Protein AF-A0A7H4PJ64-F1 (afdb_monomer)

Sequence (139 aa):
MEWRGLADGATDYLDRLEVRERERLGLDTLKVGYNAVHGYYIQISRGQSQHAPIHYVRRQTLKNAERYIIPELKEYEDKVLTSKGKALALEKQLYDELFDMLLPHLGDLQQSASALAELDVLVNLAERAETLKLLLPDF

Structure (mmCIF, N/CA/C/O backbone):
data_AF-A0A7H4PJ64-F1
#
_entry.id   AF-A0A7H4PJ64-F1
#
loop_
_atom_site.group_PDB
_atom_site.id
_atom_site.type_symbol
_atom_site.label_atom_id
_atom_site.label_alt_id
_atom_site.label_comp_id
_atom_site.label_asym_id
_atom_si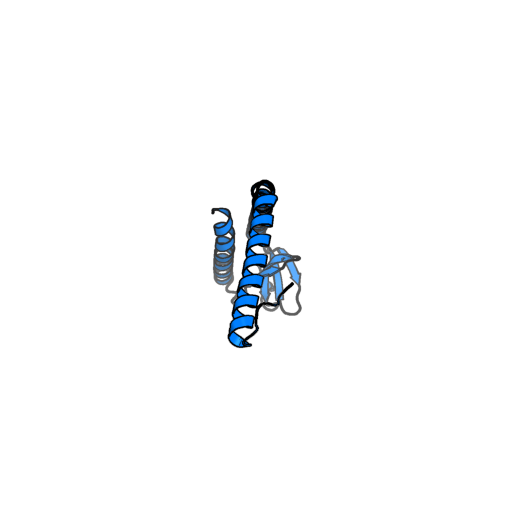te.label_entity_id
_atom_site.label_seq_id
_atom_site.pdbx_PDB_ins_code
_atom_site.Cartn_x
_atom_site.Cartn_y
_atom_site.Cartn_z
_atom_site.occupancy
_atom_site.B_iso_or_equiv
_atom_site.auth_seq_id
_atom_site.auth_comp_id
_atom_site.auth_asym_id
_atom_site.auth_atom_id
_atom_site.pdbx_PDB_model_num
ATOM 1 N N . MET A 1 1 ? -8.635 9.787 -12.127 1.00 47.81 1 MET A N 1
ATOM 2 C CA . MET A 1 1 ? -8.745 8.538 -12.919 1.00 47.81 1 MET A CA 1
ATOM 3 C C . MET A 1 1 ? -7.699 8.432 -14.040 1.00 47.81 1 MET A C 1
ATOM 5 O O . MET A 1 1 ? -7.327 7.314 -14.360 1.00 47.81 1 MET A O 1
ATOM 9 N N . GLU A 1 2 ? -7.159 9.529 -14.592 1.00 53.88 2 GLU A N 1
ATOM 10 C CA . GLU A 1 2 ? -6.191 9.483 -15.716 1.00 53.88 2 GLU A CA 1
ATOM 11 C C . GLU A 1 2 ? -4.835 8.817 -15.402 1.00 53.88 2 GLU A C 1
ATOM 13 O O . GLU A 1 2 ? -4.259 8.151 -16.257 1.00 53.88 2 GLU A O 1
ATOM 18 N N . TRP A 1 3 ? -4.333 8.923 -14.169 1.00 48.47 3 TRP A N 1
ATOM 19 C CA . TRP A 1 3 ? -2.999 8.415 -13.813 1.00 48.47 3 TRP A CA 1
ATOM 20 C C . TRP A 1 3 ? -2.903 6.888 -13.685 1.00 48.47 3 TRP A C 1
ATOM 22 O O . TRP A 1 3 ? -1.815 6.335 -13.830 1.00 48.47 3 TRP A O 1
ATOM 32 N N . ARG A 1 4 ? -4.029 6.194 -13.451 1.00 52.44 4 ARG A N 1
ATOM 33 C CA . ARG A 1 4 ? -4.058 4.720 -13.380 1.00 52.44 4 ARG A CA 1
ATOM 34 C C . ARG A 1 4 ? -3.970 4.084 -14.771 1.00 52.44 4 ARG A C 1
ATOM 36 O O . ARG A 1 4 ? -3.218 3.135 -14.944 1.00 52.44 4 ARG A O 1
ATOM 43 N N . GLY A 1 5 ? -4.605 4.682 -15.783 1.00 54.12 5 GLY A N 1
ATOM 44 C CA . GLY A 1 5 ? -4.530 4.196 -17.169 1.00 54.12 5 GLY A CA 1
ATOM 45 C C . GLY A 1 5 ? -3.127 4.272 -17.786 1.00 54.12 5 GLY A C 1
ATOM 46 O O . GLY A 1 5 ? -2.795 3.483 -18.663 1.00 54.12 5 GLY A O 1
ATOM 47 N N . LEU A 1 6 ? -2.265 5.169 -17.294 1.00 54.50 6 LEU A N 1
ATOM 48 C CA . LEU A 1 6 ? -0.856 5.244 -17.703 1.00 54.50 6 LEU A CA 1
ATOM 49 C C . LEU A 1 6 ? -0.020 4.064 -17.186 1.00 54.50 6 LEU A C 1
ATOM 51 O O . LEU A 1 6 ? 0.977 3.715 -17.814 1.00 54.50 6 LEU A O 1
ATOM 55 N N . ALA A 1 7 ? -0.408 3.451 -16.063 1.00 56.03 7 ALA A N 1
ATOM 56 C CA . ALA A 1 7 ? 0.250 2.250 -15.558 1.00 56.03 7 ALA A CA 1
ATOM 57 C C . ALA A 1 7 ? -0.145 1.012 -16.377 1.00 56.03 7 ALA A C 1
ATOM 59 O O . ALA A 1 7 ? 0.734 0.234 -16.737 1.00 56.03 7 ALA A O 1
ATOM 60 N N . ASP A 1 8 ? -1.423 0.881 -16.742 1.00 59.22 8 ASP A N 1
ATOM 61 C CA . ASP A 1 8 ? -1.906 -0.216 -17.596 1.00 59.22 8 ASP A CA 1
ATOM 62 C C . ASP A 1 8 ? -1.398 -0.082 -19.041 1.00 59.22 8 ASP A C 1
ATOM 64 O O . ASP A 1 8 ? -0.968 -1.058 -19.655 1.00 59.22 8 ASP A O 1
ATOM 68 N N . GLY A 1 9 ? -1.341 1.148 -19.564 1.00 62.19 9 GLY A N 1
ATOM 69 C CA . GLY A 1 9 ? -0.749 1.439 -20.870 1.00 62.19 9 GLY A CA 1
ATOM 70 C C . GLY A 1 9 ? 0.760 1.179 -20.939 1.00 62.19 9 GLY A C 1
ATOM 71 O O . GLY A 1 9 ? 1.298 1.043 -22.037 1.00 62.19 9 GLY A O 1
ATOM 72 N N . ALA A 1 10 ? 1.446 1.084 -19.793 1.00 67.44 10 ALA A N 1
ATOM 73 C CA . ALA A 1 10 ? 2.858 0.721 -19.750 1.00 67.44 10 ALA A CA 1
ATOM 74 C C . ALA A 1 10 ? 3.109 -0.739 -20.054 1.00 67.44 10 ALA A C 1
ATOM 76 O O . ALA A 1 10 ? 4.037 -1.033 -20.800 1.00 67.44 10 ALA A O 1
ATOM 77 N N . THR A 1 11 ? 2.264 -1.635 -19.567 1.00 71.38 11 THR A N 1
ATOM 78 C CA . THR A 1 11 ? 2.382 -3.051 -19.908 1.00 71.38 11 THR A CA 1
ATOM 79 C C . THR A 1 11 ? 2.076 -3.272 -21.394 1.00 71.38 11 THR A C 1
ATOM 81 O O . THR A 1 11 ? 2.882 -3.876 -22.090 1.00 71.38 11 THR A O 1
ATOM 84 N N . ASP A 1 12 ? 1.007 -2.662 -21.923 1.00 79.94 12 ASP A N 1
ATOM 85 C CA . ASP A 1 12 ? 0.626 -2.801 -23.343 1.00 79.94 12 ASP A CA 1
ATOM 86 C C . ASP A 1 12 ? 1.679 -2.209 -24.303 1.00 79.94 12 ASP A C 1
ATOM 88 O O . ASP A 1 12 ? 2.004 -2.794 -25.337 1.00 79.94 12 ASP A O 1
ATOM 92 N N . TYR A 1 13 ? 2.282 -1.066 -23.957 1.00 82.50 13 TYR A N 1
ATOM 93 C CA . TYR A 1 13 ? 3.363 -0.497 -24.764 1.00 82.50 13 TYR A CA 1
ATOM 94 C C . TYR A 1 13 ? 4.607 -1.399 -24.793 1.00 82.50 13 TYR A C 1
ATOM 96 O O . TYR A 1 13 ? 5.203 -1.582 -25.857 1.00 82.50 13 TYR A O 1
ATOM 104 N N . LEU A 1 14 ? 4.987 -1.984 -23.652 1.00 83.75 14 LEU A N 1
ATOM 105 C CA . LEU A 1 14 ? 6.142 -2.882 -23.561 1.00 83.75 14 LEU A CA 1
ATOM 106 C C . LEU A 1 14 ? 5.903 -4.191 -24.320 1.00 83.75 14 LEU A C 1
ATOM 108 O O . LEU A 1 14 ? 6.804 -4.639 -25.027 1.00 83.75 14 LEU A O 1
ATOM 112 N N . ASP A 1 15 ? 4.695 -4.751 -24.247 1.00 84.62 15 ASP A N 1
ATOM 113 C CA . ASP A 1 15 ? 4.323 -5.968 -24.975 1.00 84.62 15 ASP A CA 1
ATOM 114 C C . ASP A 1 15 ? 4.366 -5.741 -26.494 1.00 84.62 15 ASP A C 1
ATOM 116 O O . ASP A 1 15 ? 4.936 -6.537 -27.247 1.00 84.62 15 ASP A O 1
ATOM 120 N N . ARG A 1 16 ? 3.837 -4.605 -26.967 1.00 86.94 16 ARG A N 1
ATOM 121 C CA . ARG A 1 16 ? 3.913 -4.222 -28.388 1.00 86.94 16 ARG A CA 1
ATOM 122 C C . ARG A 1 16 ? 5.349 -3.984 -28.840 1.00 86.94 16 ARG A C 1
ATOM 124 O O . ARG A 1 16 ? 5.701 -4.363 -29.957 1.00 86.94 16 ARG A O 1
ATOM 131 N N . LEU A 1 17 ? 6.171 -3.361 -27.994 1.00 87.00 17 LEU A N 1
ATOM 132 C CA . LEU A 1 17 ? 7.588 -3.141 -28.271 1.00 87.00 17 LEU A CA 1
ATOM 133 C C . LEU A 1 17 ? 8.342 -4.474 -28.379 1.00 87.00 17 LEU A C 1
ATOM 135 O O . LEU A 1 17 ? 9.130 -4.648 -29.306 1.00 87.00 17 LEU A O 1
ATOM 139 N N . GLU A 1 18 ? 8.067 -5.425 -27.483 1.00 88.12 18 GLU A N 1
ATOM 140 C CA . GLU A 1 18 ? 8.653 -6.767 -27.523 1.00 88.12 18 GLU A CA 1
ATOM 141 C C . GLU A 1 18 ? 8.316 -7.483 -28.834 1.00 88.12 18 GLU A C 1
ATOM 143 O O . GLU A 1 18 ? 9.221 -7.951 -29.527 1.00 88.12 18 GLU A O 1
ATOM 148 N N . VAL A 1 19 ? 7.035 -7.518 -29.216 1.00 88.56 19 VAL A N 1
ATOM 149 C CA . VAL A 1 19 ? 6.591 -8.165 -30.460 1.00 88.56 19 VAL A CA 1
ATOM 150 C C . VAL A 1 19 ? 7.232 -7.505 -31.681 1.00 88.56 19 VAL A C 1
ATOM 152 O O . VAL A 1 19 ? 7.793 -8.203 -32.526 1.00 88.56 19 VAL A O 1
ATOM 155 N N . ARG A 1 20 ? 7.222 -6.168 -31.743 1.00 89.25 20 ARG A N 1
ATOM 156 C CA . ARG A 1 20 ? 7.776 -5.393 -32.861 1.00 89.25 20 ARG A CA 1
ATOM 157 C C . ARG A 1 20 ? 9.268 -5.649 -33.054 1.00 89.25 20 ARG A C 1
ATOM 159 O O . ARG A 1 20 ? 9.709 -5.883 -34.177 1.00 89.25 20 ARG A O 1
ATOM 166 N N . GLU A 1 21 ? 10.056 -5.606 -31.980 1.00 87.06 21 GLU A N 1
ATOM 167 C CA . GLU A 1 21 ? 11.502 -5.832 -32.076 1.00 87.06 21 GLU A CA 1
ATOM 168 C C . GLU A 1 21 ? 11.837 -7.311 -32.321 1.00 87.06 21 GLU A C 1
ATOM 170 O O . GLU A 1 21 ? 12.782 -7.608 -33.056 1.00 87.06 21 GLU A O 1
ATOM 175 N N . ARG A 1 22 ? 11.040 -8.247 -31.786 1.00 87.38 22 ARG A N 1
ATOM 176 C CA . ARG A 1 22 ? 11.179 -9.682 -32.071 1.00 87.38 22 ARG A CA 1
ATOM 177 C C . ARG A 1 22 ? 10.958 -9.988 -33.551 1.00 87.38 22 ARG A C 1
ATOM 179 O O . ARG A 1 22 ? 11.780 -10.680 -34.145 1.00 87.38 22 ARG A O 1
ATOM 186 N N . GLU A 1 23 ? 9.897 -9.449 -34.151 1.00 87.38 23 GLU A N 1
ATOM 187 C CA . GLU A 1 23 ? 9.591 -9.621 -35.579 1.00 87.38 23 GLU A CA 1
ATOM 188 C C . GLU A 1 23 ? 10.630 -8.940 -36.474 1.00 87.38 23 GLU A C 1
ATOM 190 O O . GLU A 1 23 ? 11.076 -9.518 -37.463 1.00 87.38 23 GLU A O 1
ATOM 195 N N . ARG A 1 24 ? 11.067 -7.731 -36.104 1.00 86.25 24 ARG A N 1
ATOM 196 C CA . ARG A 1 24 ? 12.048 -6.955 -36.873 1.00 86.25 24 ARG A CA 1
ATOM 197 C C . ARG A 1 24 ? 13.428 -7.608 -36.915 1.00 86.25 24 ARG A C 1
ATOM 199 O O . ARG A 1 24 ? 14.101 -7.529 -37.941 1.00 86.25 24 ARG A O 1
ATOM 206 N N . LEU A 1 25 ? 13.874 -8.189 -35.801 1.00 83.25 25 LEU A N 1
ATOM 207 C CA . LEU A 1 25 ? 15.210 -8.780 -35.676 1.00 83.25 25 LEU A CA 1
ATOM 208 C C . LEU A 1 25 ? 15.218 -10.298 -35.900 1.00 83.25 25 LEU A C 1
ATOM 210 O O . LEU A 1 25 ? 16.294 -10.877 -36.038 1.00 83.25 25 LEU A O 1
ATOM 214 N N . GLY A 1 26 ? 14.049 -10.947 -35.929 1.00 82.69 26 GLY A N 1
ATOM 215 C CA . GLY A 1 26 ? 13.934 -12.406 -36.006 1.00 82.69 26 GLY A CA 1
ATOM 216 C C . GLY A 1 26 ? 14.522 -13.118 -34.781 1.00 82.69 26 GLY A C 1
ATOM 217 O O . GLY A 1 26 ? 15.048 -14.223 -34.897 1.00 82.69 26 GLY A O 1
ATOM 218 N N . LEU A 1 27 ? 14.506 -12.462 -33.614 1.00 82.25 27 LEU A N 1
ATOM 219 C CA . LEU A 1 27 ? 15.142 -12.950 -32.387 1.00 82.25 27 LEU A CA 1
ATOM 220 C C . LEU A 1 27 ? 14.098 -13.443 -31.385 1.00 82.25 27 LEU A C 1
ATOM 222 O O . LEU A 1 27 ? 13.668 -12.693 -30.513 1.00 82.25 27 LEU A O 1
ATOM 226 N N . ASP A 1 28 ? 13.757 -14.730 -31.438 1.00 77.81 28 ASP A N 1
ATOM 227 C CA . ASP A 1 28 ? 12.743 -15.340 -30.559 1.00 77.81 28 ASP A CA 1
ATOM 228 C C . ASP A 1 28 ? 13.061 -15.259 -29.055 1.00 77.81 28 ASP A C 1
ATOM 230 O O . ASP A 1 28 ? 12.173 -15.426 -28.219 1.00 7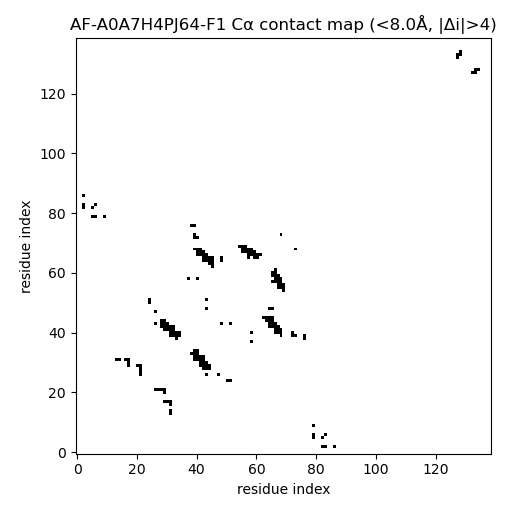7.81 28 ASP A O 1
ATOM 234 N N . THR A 1 29 ? 14.324 -15.010 -28.687 1.00 80.44 29 THR A N 1
ATOM 235 C CA . THR A 1 29 ? 14.746 -14.891 -27.280 1.00 80.44 29 THR A CA 1
ATOM 236 C C . THR A 1 29 ? 14.687 -13.467 -26.728 1.00 80.44 29 THR A C 1
ATOM 238 O O . THR A 1 29 ? 15.004 -13.269 -25.551 1.00 80.44 29 THR A O 1
ATOM 241 N N . LEU A 1 30 ? 14.302 -12.488 -27.556 1.00 88.06 30 LEU A N 1
ATOM 242 C CA . LEU A 1 30 ? 14.179 -11.092 -27.154 1.00 88.06 30 LEU A CA 1
ATOM 243 C C . LEU A 1 30 ? 13.042 -10.939 -26.144 1.00 88.06 30 LEU A C 1
ATOM 245 O O . LEU A 1 30 ? 11.913 -11.333 -26.419 1.00 88.06 30 LEU A O 1
ATOM 249 N N . LYS A 1 31 ? 13.353 -10.358 -24.983 1.00 87.62 31 LYS A N 1
ATOM 250 C CA . LYS A 1 31 ? 12.363 -10.035 -23.947 1.00 87.62 31 LYS A CA 1
ATOM 251 C C . LYS A 1 31 ? 12.556 -8.631 -23.416 1.00 87.62 31 LYS A C 1
ATOM 253 O O . LYS A 1 31 ? 13.691 -8.239 -23.136 1.00 87.62 31 LYS A O 1
ATOM 258 N N . VAL A 1 32 ? 11.468 -7.901 -23.218 1.00 89.38 32 VAL A N 1
ATOM 259 C CA . VAL A 1 32 ? 11.489 -6.609 -22.532 1.00 89.38 32 VAL A CA 1
ATOM 260 C C . VAL A 1 32 ? 11.228 -6.847 -21.047 1.00 89.38 32 VAL A C 1
ATOM 262 O O . VAL A 1 32 ? 10.336 -7.591 -20.655 1.00 89.38 32 VAL A O 1
ATOM 265 N N . GLY A 1 33 ? 12.053 -6.258 -20.190 1.00 87.00 33 GLY A N 1
ATOM 266 C CA . GLY A 1 33 ? 11.950 -6.427 -18.746 1.00 87.00 33 GLY A CA 1
ATOM 267 C C . GLY A 1 33 ? 12.236 -5.139 -17.995 1.00 87.00 33 GLY A C 1
ATOM 268 O O . GLY A 1 33 ? 12.762 -4.177 -18.548 1.00 87.00 33 GLY A O 1
ATOM 269 N N . TYR A 1 34 ? 11.909 -5.138 -16.706 1.00 85.62 34 TYR A N 1
ATOM 270 C CA . TYR A 1 34 ? 12.201 -4.044 -15.785 1.00 85.62 34 TYR A CA 1
ATOM 271 C C . TYR A 1 34 ? 13.078 -4.535 -14.630 1.00 85.62 34 TYR A C 1
ATOM 273 O O . TYR A 1 34 ? 12.917 -5.652 -14.134 1.00 85.62 34 TYR A O 1
ATOM 281 N N . ASN A 1 35 ? 14.042 -3.717 -14.211 1.00 85.38 35 ASN A N 1
ATOM 282 C CA . ASN A 1 35 ? 14.836 -3.925 -13.005 1.00 85.38 35 ASN A CA 1
ATOM 283 C C . ASN A 1 35 ? 14.864 -2.622 -12.200 1.00 85.38 35 ASN A C 1
ATOM 285 O O . ASN A 1 35 ? 15.138 -1.563 -12.753 1.00 85.38 35 ASN A O 1
ATOM 289 N N . ALA A 1 36 ? 14.654 -2.705 -10.886 1.00 77.12 36 ALA A N 1
ATOM 290 C CA . ALA A 1 36 ? 14.623 -1.534 -10.010 1.00 77.12 36 ALA A CA 1
ATOM 291 C C . ALA A 1 36 ? 15.923 -0.698 -10.022 1.00 77.12 36 ALA A C 1
ATOM 293 O O . ALA A 1 36 ? 15.872 0.504 -9.795 1.00 77.12 36 ALA A O 1
ATOM 294 N N . VAL A 1 37 ? 17.079 -1.312 -10.303 1.00 78.88 37 VAL A N 1
ATOM 295 C CA . VAL A 1 37 ? 18.394 -0.642 -10.329 1.00 78.88 37 VAL A CA 1
ATOM 296 C C . VAL A 1 37 ? 18.733 -0.090 -11.714 1.00 78.88 37 VAL A C 1
ATOM 298 O O . VAL A 1 37 ? 19.327 0.977 -11.834 1.00 78.88 37 VAL A O 1
ATOM 301 N N . HIS A 1 38 ? 18.392 -0.829 -12.773 1.00 77.81 38 HIS A N 1
ATOM 302 C CA . HIS A 1 38 ? 18.824 -0.525 -14.142 1.00 77.81 38 HIS A CA 1
ATOM 303 C C . HIS A 1 38 ? 17.697 -0.076 -15.074 1.00 77.81 38 HIS A C 1
ATOM 305 O O . HIS A 1 38 ? 17.968 0.118 -16.258 1.00 77.81 38 HIS A O 1
ATOM 311 N N . GLY A 1 39 ? 16.480 0.108 -14.568 1.00 84.88 39 GLY A N 1
ATOM 312 C CA . GLY A 1 39 ? 15.339 0.551 -15.361 1.00 84.88 39 GLY A CA 1
ATOM 313 C C . GLY A 1 39 ? 14.810 -0.528 -16.301 1.00 84.88 39 GLY A C 1
ATOM 314 O O . GLY A 1 39 ? 14.987 -1.731 -16.064 1.00 84.88 39 GLY A O 1
ATOM 315 N N . TYR A 1 40 ? 14.145 -0.097 -17.369 1.00 88.50 40 TYR A N 1
ATOM 316 C CA . TYR A 1 40 ? 13.699 -0.993 -18.428 1.00 88.50 40 TYR A CA 1
ATOM 317 C C . TYR A 1 40 ? 14.880 -1.445 -19.291 1.00 88.50 40 TYR A C 1
ATOM 319 O O . TYR A 1 40 ? 15.868 -0.735 -19.477 1.00 88.50 40 TYR A O 1
ATOM 327 N N . TYR A 1 41 ? 14.800 -2.661 -19.818 1.00 90.50 41 TYR A N 1
ATOM 328 C CA . TYR A 1 41 ? 15.834 -3.227 -20.672 1.00 90.50 41 TYR A CA 1
ATOM 329 C C . TYR A 1 41 ? 15.255 -4.221 -21.670 1.00 90.50 41 TYR A C 1
ATOM 331 O O . TYR A 1 41 ? 14.241 -4.869 -21.421 1.00 90.50 41 TYR A O 1
ATOM 339 N N . ILE A 1 42 ? 15.972 -4.390 -22.774 1.00 90.88 42 ILE A N 1
ATOM 340 C CA . ILE A 1 42 ? 15.765 -5.454 -23.748 1.00 90.88 42 ILE A CA 1
ATOM 341 C C . ILE A 1 42 ? 16.829 -6.515 -23.500 1.00 90.88 42 ILE A C 1
ATOM 343 O O . ILE A 1 42 ? 18.026 -6.229 -23.548 1.00 90.88 42 ILE A O 1
ATOM 347 N N . GLN A 1 43 ? 16.405 -7.733 -23.200 1.00 90.56 43 GLN A N 1
ATOM 348 C CA . GLN A 1 43 ? 17.273 -8.874 -22.967 1.00 90.56 43 GLN A CA 1
ATOM 349 C C . GLN A 1 43 ? 17.363 -9.728 -24.227 1.00 90.56 43 GLN A C 1
ATOM 351 O O . GLN A 1 43 ? 16.343 -10.144 -24.764 1.00 90.56 43 GLN A O 1
ATOM 356 N N . ILE A 1 44 ? 18.588 -10.030 -24.653 1.00 90.12 44 ILE A N 1
ATOM 357 C CA . ILE A 1 44 ? 18.882 -10.918 -25.781 1.00 90.12 44 ILE A CA 1
ATOM 358 C C . ILE A 1 44 ? 19.797 -12.039 -25.277 1.00 90.12 44 ILE A C 1
ATOM 360 O O . ILE A 1 44 ? 20.694 -11.800 -24.463 1.00 90.12 44 ILE A O 1
ATOM 364 N N . SER A 1 45 ? 19.580 -13.275 -25.732 1.00 89.38 45 SER A N 1
ATOM 365 C CA . SER A 1 45 ? 20.487 -14.389 -25.427 1.00 89.38 45 SER A CA 1
ATOM 366 C C . SER A 1 45 ? 21.905 -14.098 -25.923 1.00 89.38 45 SER A C 1
ATOM 368 O O . SER A 1 45 ? 22.098 -13.545 -27.003 1.00 89.38 45 SER A O 1
ATOM 370 N N . ARG A 1 46 ? 22.924 -14.524 -25.174 1.00 85.12 46 ARG A N 1
ATOM 371 C CA . ARG A 1 46 ? 24.335 -14.280 -25.524 1.00 85.12 46 ARG A CA 1
ATOM 372 C C . ARG A 1 46 ? 24.744 -14.867 -26.883 1.00 85.12 46 ARG A C 1
ATOM 374 O O . ARG A 1 46 ? 25.644 -14.345 -27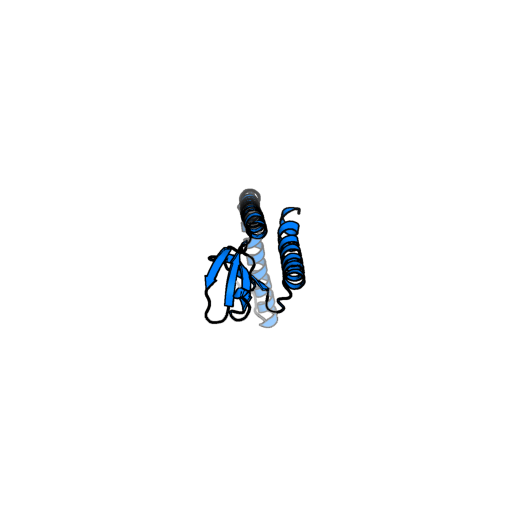.523 1.00 85.12 46 ARG A O 1
ATOM 381 N N . GLY A 1 47 ? 24.088 -15.937 -27.335 1.00 83.31 47 GLY A N 1
ATOM 382 C CA . GLY A 1 47 ? 24.325 -16.495 -28.674 1.00 83.31 47 GLY A CA 1
ATOM 383 C C . GLY A 1 47 ? 23.787 -15.615 -29.808 1.00 83.31 47 GLY A C 1
ATOM 384 O O . GLY A 1 47 ? 24.255 -15.715 -30.933 1.00 83.31 47 GLY A O 1
ATOM 385 N N . GLN A 1 48 ? 22.825 -14.741 -29.506 1.00 82.62 48 GLN A N 1
ATOM 386 C CA . GLN A 1 48 ? 22.146 -13.864 -30.460 1.00 82.62 48 GLN A CA 1
ATOM 387 C C . GLN A 1 48 ? 22.539 -12.387 -30.294 1.00 82.62 48 GLN A C 1
ATOM 389 O O . GLN A 1 48 ? 22.144 -11.556 -31.107 1.00 82.62 48 GLN A O 1
ATOM 394 N N . SER A 1 49 ? 23.343 -12.043 -29.282 1.00 82.25 49 SER A N 1
ATOM 395 C CA . SER A 1 49 ? 23.728 -10.658 -28.986 1.00 82.25 49 SER A CA 1
ATOM 396 C C . SER A 1 49 ? 24.537 -9.993 -30.102 1.00 82.25 49 SER A C 1
ATOM 398 O O . SER A 1 49 ? 24.486 -8.777 -30.257 1.00 82.25 49 SER A O 1
ATOM 400 N N . GLN A 1 50 ? 25.221 -10.777 -30.940 1.00 81.00 50 GLN A N 1
ATOM 401 C CA . GLN A 1 50 ? 25.943 -10.271 -32.115 1.00 81.00 50 GLN A CA 1
ATOM 402 C C . GLN A 1 50 ? 25.016 -9.721 -33.211 1.00 81.00 50 GLN A C 1
ATOM 404 O O . GLN A 1 50 ? 25.459 -8.934 -34.042 1.00 81.00 50 GLN A O 1
ATOM 409 N N . HIS A 1 51 ? 23.737 -10.107 -33.202 1.00 81.31 51 HIS A N 1
ATOM 410 C CA . HIS A 1 51 ? 22.718 -9.595 -34.121 1.00 81.31 51 HIS A CA 1
ATOM 411 C C . HIS A 1 51 ? 22.012 -8.340 -33.584 1.00 81.31 51 HIS A C 1
ATOM 413 O O . HIS A 1 51 ? 21.119 -7.810 -34.246 1.00 81.31 51 HIS A O 1
ATOM 419 N N . ALA A 1 52 ? 22.394 -7.852 -32.398 1.00 82.31 52 ALA A N 1
ATOM 420 C CA . ALA A 1 52 ? 21.834 -6.630 -31.840 1.00 82.31 52 ALA A CA 1
ATOM 421 C C . ALA A 1 52 ? 22.231 -5.407 -32.699 1.00 82.31 52 ALA A C 1
ATOM 423 O O . ALA A 1 52 ? 23.410 -5.240 -33.028 1.00 82.31 52 ALA A O 1
ATOM 424 N N . PRO A 1 53 ? 21.283 -4.523 -33.055 1.00 84.56 53 PRO A N 1
ATOM 425 C CA . PRO A 1 53 ? 21.584 -3.319 -33.824 1.00 84.56 53 PRO A CA 1
ATOM 426 C C . PRO A 1 53 ? 22.516 -2.337 -33.103 1.00 84.56 53 PRO A C 1
ATOM 428 O O . PRO A 1 53 ? 22.522 -2.241 -31.882 1.00 84.56 53 PRO A O 1
ATOM 431 N N . ILE A 1 54 ? 23.209 -1.481 -33.860 1.00 83.25 54 ILE A N 1
ATOM 432 C CA . ILE A 1 54 ? 24.146 -0.475 -33.311 1.00 83.25 54 ILE A CA 1
ATOM 433 C C . ILE A 1 54 ? 23.455 0.547 -32.385 1.00 83.25 54 ILE A C 1
ATOM 435 O O . ILE A 1 54 ? 24.079 1.082 -31.473 1.00 83.25 54 ILE A O 1
ATOM 439 N N . HIS A 1 55 ? 22.161 0.813 -32.588 1.00 84.62 55 HIS A N 1
ATOM 440 C CA . HIS A 1 55 ? 21.393 1.736 -31.743 1.00 84.62 55 HIS A CA 1
ATOM 441 C C . HIS A 1 55 ? 21.000 1.139 -30.378 1.00 84.62 55 HIS A C 1
ATOM 443 O O . HIS A 1 55 ? 20.429 1.846 -29.547 1.00 84.62 55 HIS A O 1
ATOM 449 N N . TYR A 1 56 ? 21.306 -0.139 -30.130 1.00 89.06 56 TYR A N 1
ATOM 450 C CA . TYR A 1 56 ? 21.115 -0.783 -28.836 1.00 89.06 56 TYR A CA 1
ATOM 451 C C . TYR A 1 56 ? 22.319 -0.483 -27.947 1.00 89.06 56 TYR A C 1
ATOM 453 O O . TYR A 1 56 ? 23.418 -1.006 -28.136 1.00 89.06 56 TYR A O 1
ATOM 461 N N . VAL A 1 57 ? 22.111 0.346 -26.929 1.00 88.19 57 VAL A N 1
ATOM 462 C CA . VAL A 1 57 ? 23.168 0.685 -25.976 1.00 88.19 57 VAL A CA 1
ATOM 463 C C . VAL A 1 57 ? 23.202 -0.383 -24.888 1.00 88.19 57 VAL A C 1
ATOM 465 O O . VAL A 1 57 ? 22.241 -0.566 -24.144 1.00 88.19 57 VAL A O 1
ATOM 468 N N . ARG A 1 58 ? 24.310 -1.116 -24.777 1.00 89.69 58 ARG A N 1
ATOM 469 C CA . ARG A 1 58 ? 24.469 -2.175 -23.770 1.00 89.69 58 ARG A CA 1
ATOM 470 C C . ARG A 1 58 ? 24.496 -1.586 -22.354 1.00 89.69 58 ARG A C 1
ATOM 472 O O . ARG A 1 58 ? 25.333 -0.736 -22.063 1.00 89.69 58 ARG A O 1
ATOM 479 N N . ARG A 1 59 ? 23.622 -2.075 -21.465 1.00 86.88 59 ARG A N 1
ATOM 480 C CA . ARG A 1 59 ? 23.541 -1.667 -20.046 1.00 86.88 59 ARG A CA 1
ATOM 481 C C . ARG A 1 59 ? 24.124 -2.684 -19.073 1.00 86.88 59 ARG A C 1
ATOM 483 O O . ARG A 1 59 ? 24.716 -2.285 -18.077 1.00 86.88 59 ARG A O 1
ATOM 490 N N . GLN A 1 60 ? 23.941 -3.980 -19.321 1.00 87.19 60 GLN A N 1
ATOM 491 C CA . GLN A 1 60 ? 24.385 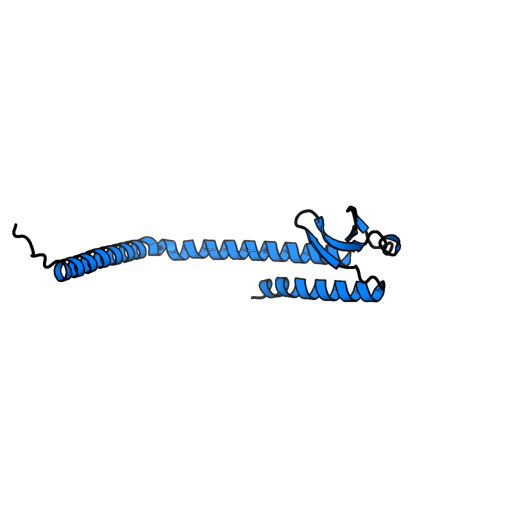-5.017 -18.388 1.00 87.19 60 GLN A CA 1
ATOM 492 C C . GLN A 1 60 ? 24.702 -6.320 -19.123 1.00 87.19 60 GLN A C 1
ATOM 494 O O . GLN A 1 60 ? 23.937 -6.762 -19.978 1.00 87.19 60 GLN A O 1
ATOM 499 N N . THR A 1 61 ? 25.805 -6.962 -18.744 1.00 86.38 61 THR A N 1
ATOM 500 C CA . THR A 1 61 ? 26.199 -8.280 -19.257 1.00 86.38 61 THR A CA 1
ATOM 501 C C . THR A 1 61 ? 25.922 -9.337 -18.192 1.00 86.38 61 THR A C 1
ATOM 503 O O . THR A 1 61 ? 26.396 -9.218 -17.064 1.00 86.38 61 THR A O 1
ATOM 506 N N . LEU A 1 62 ? 25.161 -10.375 -18.539 1.00 86.62 62 LEU A N 1
ATOM 507 C CA . LEU A 1 62 ? 24.887 -11.535 -17.688 1.00 86.62 62 LEU A CA 1
ATOM 508 C C . LEU A 1 62 ? 25.577 -12.784 -18.251 1.00 86.62 62 LEU A C 1
ATOM 510 O O . LEU A 1 62 ? 26.037 -12.808 -19.391 1.00 86.62 62 LEU A O 1
ATOM 514 N N . LYS A 1 63 ? 25.618 -13.864 -17.458 1.00 85.44 63 LYS A N 1
ATOM 515 C CA . LYS A 1 63 ? 26.267 -15.130 -17.848 1.00 85.44 63 LYS A CA 1
ATOM 516 C C . LYS A 1 63 ? 25.731 -15.683 -19.181 1.00 85.44 63 LYS A C 1
ATOM 518 O O . LYS A 1 63 ? 26.525 -16.112 -20.019 1.00 85.44 63 LYS A O 1
ATOM 523 N N . ASN A 1 64 ? 24.409 -15.602 -19.377 1.00 86.69 64 ASN A N 1
ATOM 524 C CA . ASN A 1 64 ? 23.688 -16.200 -20.509 1.00 86.69 64 ASN A CA 1
ATOM 525 C C . ASN A 1 64 ? 22.947 -15.180 -21.398 1.00 86.69 64 ASN A C 1
ATOM 527 O O . ASN A 1 64 ? 22.323 -15.577 -22.379 1.00 86.69 64 ASN A O 1
ATOM 531 N N . ALA A 1 65 ? 22.987 -13.886 -21.071 1.00 88.19 65 ALA A N 1
ATOM 532 C CA . ALA A 1 65 ? 22.225 -12.861 -21.782 1.00 88.19 65 ALA A CA 1
ATOM 533 C C . ALA A 1 65 ? 22.913 -11.493 -21.726 1.00 88.19 65 ALA A C 1
ATOM 535 O O . ALA A 1 65 ? 23.664 -11.201 -20.796 1.00 88.19 65 ALA A O 1
ATOM 536 N N . GLU A 1 66 ? 22.610 -10.639 -22.693 1.00 89.38 66 GLU A N 1
ATOM 537 C CA . GLU A 1 66 ? 23.001 -9.232 -22.704 1.00 89.38 66 GLU A CA 1
ATOM 538 C C . GLU A 1 66 ? 21.749 -8.357 -22.616 1.00 89.38 66 GLU A C 1
ATOM 540 O O . GLU A 1 66 ? 20.713 -8.671 -23.205 1.00 89.38 66 GLU A O 1
ATOM 545 N N . ARG A 1 67 ? 21.832 -7.280 -21.830 1.00 91.50 67 ARG A N 1
ATOM 546 C CA . ARG A 1 67 ? 20.754 -6.306 -21.645 1.00 91.50 67 ARG A CA 1
ATOM 547 C C . ARG A 1 67 ? 21.115 -4.990 -22.316 1.00 91.50 67 ARG A C 1
ATOM 549 O O . ARG A 1 67 ? 22.197 -4.444 -22.074 1.00 91.50 67 ARG A O 1
ATOM 556 N N . TYR A 1 68 ? 20.176 -4.457 -23.082 1.00 90.19 68 TYR A N 1
ATOM 557 C CA . TYR A 1 68 ? 20.314 -3.229 -23.855 1.00 90.19 68 TYR A CA 1
ATOM 558 C C . TYR A 1 68 ? 19.206 -2.235 -23.521 1.00 90.19 68 TYR A C 1
ATOM 560 O O . TYR A 1 68 ? 18.136 -2.616 -23.053 1.00 90.19 68 TYR A O 1
ATOM 568 N N . ILE A 1 69 ? 19.462 -0.961 -23.792 1.00 89.88 69 ILE A N 1
ATOM 569 C CA . ILE A 1 69 ? 18.473 0.113 -23.776 1.00 89.88 69 ILE A CA 1
ATOM 570 C C . ILE A 1 69 ? 18.446 0.774 -25.155 1.00 89.88 69 ILE A C 1
ATOM 572 O O . ILE A 1 69 ? 19.493 0.966 -25.777 1.00 89.88 69 ILE A O 1
ATOM 576 N N . ILE A 1 70 ? 17.251 1.134 -25.616 1.00 90.31 70 ILE A N 1
ATOM 577 C CA . ILE A 1 70 ? 17.049 1.963 -26.808 1.00 90.31 70 ILE A CA 1
ATOM 578 C C . ILE A 1 70 ? 16.535 3.349 -26.389 1.00 90.31 70 ILE A C 1
ATOM 580 O O . ILE A 1 70 ? 15.875 3.450 -25.351 1.00 90.31 70 ILE A O 1
ATOM 584 N N . PRO A 1 71 ? 16.811 4.416 -27.163 1.00 86.88 71 PRO A N 1
ATOM 585 C CA . PRO A 1 71 ? 16.371 5.772 -26.826 1.00 86.88 71 PRO A CA 1
ATOM 586 C C . PRO A 1 71 ? 14.862 5.881 -26.566 1.00 86.88 71 PRO A C 1
ATOM 588 O O . PRO A 1 71 ? 14.464 6.467 -25.566 1.00 86.88 71 PRO A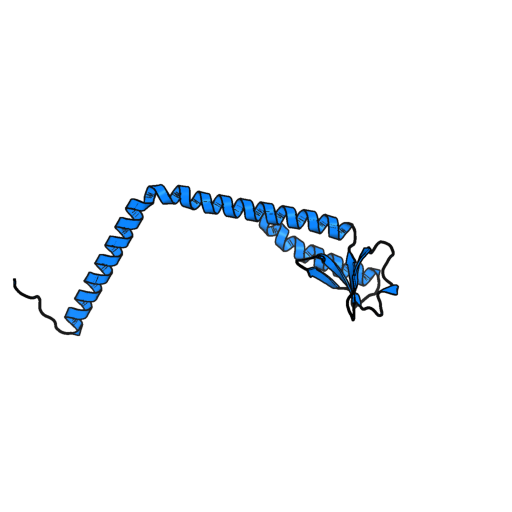 O 1
ATOM 591 N N . GLU A 1 72 ? 14.043 5.226 -27.394 1.00 86.00 72 GLU A N 1
ATOM 592 C CA . GLU A 1 72 ? 12.576 5.199 -27.267 1.00 86.00 72 GLU A CA 1
ATOM 593 C C . GLU A 1 72 ? 12.123 4.645 -25.900 1.00 86.00 72 GLU A C 1
ATOM 595 O O . GLU A 1 72 ? 11.286 5.234 -25.218 1.00 86.00 72 GLU A O 1
ATOM 600 N N . LEU A 1 73 ? 12.744 3.550 -25.447 1.00 86.50 73 LEU A N 1
ATOM 601 C CA . LEU A 1 73 ? 12.439 2.913 -24.163 1.00 86.50 73 LEU A CA 1
ATOM 602 C C . LEU A 1 73 ? 12.897 3.772 -22.975 1.00 86.50 73 LEU A C 1
ATOM 604 O O . LEU A 1 73 ? 12.255 3.762 -21.928 1.00 86.50 73 LEU A O 1
ATOM 608 N N . LYS A 1 74 ? 13.979 4.542 -23.140 1.00 85.00 74 LYS A N 1
ATOM 609 C CA . LYS A 1 74 ? 14.456 5.483 -22.120 1.00 85.00 74 LYS A CA 1
ATOM 610 C C . LYS A 1 74 ? 13.496 6.665 -21.948 1.00 85.00 74 LYS A C 1
ATOM 612 O O . LYS A 1 74 ? 13.159 7.005 -20.821 1.00 85.00 74 LYS A O 1
ATOM 617 N N . GLU A 1 75 ? 13.025 7.262 -23.043 1.00 85.25 75 GLU A N 1
ATOM 618 C CA . GLU A 1 75 ? 12.023 8.339 -22.982 1.00 85.25 75 GLU A CA 1
ATOM 619 C C . GLU A 1 75 ? 10.724 7.857 -22.330 1.00 85.25 75 GLU A C 1
ATOM 621 O O . GLU A 1 75 ? 10.110 8.560 -21.521 1.00 85.25 75 GLU A O 1
ATOM 626 N N . TYR A 1 76 ? 10.327 6.623 -22.650 1.00 83.75 76 TYR A N 1
ATOM 627 C CA . TYR A 1 76 ? 9.182 5.979 -22.031 1.00 83.75 76 TYR A CA 1
ATOM 628 C C . TYR A 1 76 ? 9.376 5.776 -20.520 1.00 83.75 76 TYR A C 1
ATOM 630 O O . TYR A 1 76 ? 8.486 6.107 -19.733 1.00 83.75 76 TYR A O 1
ATOM 638 N N . GLU A 1 77 ? 10.547 5.285 -20.105 1.00 83.56 77 GLU A N 1
ATOM 639 C CA . GLU A 1 77 ? 10.921 5.117 -18.698 1.00 83.56 77 GLU A CA 1
ATOM 640 C C . GLU A 1 77 ? 10.796 6.428 -17.917 1.00 83.56 77 GLU A C 1
ATOM 642 O O . GLU A 1 77 ? 10.097 6.472 -16.902 1.00 83.56 77 GLU A O 1
ATOM 647 N N . ASP A 1 78 ? 11.408 7.502 -18.420 1.00 83.38 78 ASP A N 1
ATOM 648 C CA . ASP A 1 78 ? 11.405 8.815 -17.773 1.00 83.38 78 ASP A CA 1
ATOM 649 C C . ASP A 1 78 ? 9.971 9.349 -17.609 1.00 83.38 78 ASP A C 1
ATOM 651 O O . ASP A 1 78 ? 9.593 9.869 -16.550 1.00 83.38 78 ASP A O 1
ATOM 655 N N . LYS A 1 79 ? 9.122 9.152 -18.627 1.00 82.50 79 LYS A N 1
ATOM 656 C CA . LYS A 1 79 ? 7.707 9.542 -18.588 1.00 82.50 79 LYS A CA 1
ATOM 657 C C . LYS A 1 79 ? 6.914 8.731 -17.559 1.00 82.50 79 LYS A C 1
ATOM 659 O O . LYS A 1 79 ? 6.168 9.315 -16.767 1.00 82.50 79 LYS A O 1
ATOM 664 N N . VAL A 1 80 ? 7.074 7.406 -17.541 1.00 80.44 80 VAL A N 1
ATOM 665 C CA . VAL A 1 80 ? 6.350 6.518 -16.614 1.00 80.44 80 VAL A CA 1
ATOM 666 C C . VAL A 1 80 ? 6.785 6.742 -15.171 1.00 80.44 80 VAL A C 1
ATOM 668 O O . VAL A 1 80 ? 5.927 6.841 -14.293 1.00 80.44 80 VAL A O 1
ATOM 671 N N . LEU A 1 81 ? 8.089 6.860 -14.908 1.00 77.62 81 LEU A N 1
ATOM 672 C CA . LEU A 1 81 ? 8.613 7.108 -13.562 1.00 77.62 81 LEU A CA 1
ATOM 673 C C . LEU A 1 81 ? 8.135 8.457 -13.019 1.00 77.62 81 LEU A C 1
ATOM 675 O O . LEU A 1 81 ? 7.651 8.525 -11.888 1.00 77.62 81 LEU A O 1
ATOM 679 N N . THR A 1 82 ? 8.170 9.510 -13.842 1.00 81.31 82 THR A N 1
ATOM 680 C CA . THR A 1 82 ? 7.658 10.835 -13.459 1.00 81.31 82 THR A CA 1
ATOM 681 C C . THR A 1 82 ? 6.162 10.789 -13.145 1.00 81.31 82 THR A C 1
ATOM 683 O O . THR A 1 82 ? 5.709 11.357 -12.150 1.00 81.31 82 THR A O 1
ATOM 686 N N . SER A 1 83 ? 5.384 10.090 -13.974 1.00 79.06 83 SER A N 1
ATOM 687 C CA . SER A 1 83 ? 3.941 9.929 -13.789 1.00 79.06 83 SER A CA 1
ATOM 688 C C . SER A 1 83 ? 3.604 9.162 -12.508 1.00 79.06 83 SER A C 1
ATOM 690 O O . SER A 1 83 ? 2.748 9.595 -11.739 1.00 79.06 83 SER A O 1
ATOM 692 N N . LYS A 1 84 ? 4.296 8.045 -12.243 1.00 78.62 84 LYS A N 1
ATOM 693 C CA . LYS A 1 84 ? 4.110 7.255 -11.015 1.00 78.62 84 LYS A CA 1
ATOM 694 C C . LYS A 1 84 ? 4.483 8.053 -9.767 1.00 78.62 84 LYS A C 1
ATOM 696 O O . LYS A 1 84 ? 3.740 8.017 -8.793 1.00 78.62 84 LYS A O 1
ATOM 701 N N . GLY A 1 85 ? 5.581 8.810 -9.812 1.00 83.19 85 GLY A N 1
ATOM 702 C CA . GLY A 1 85 ? 5.991 9.678 -8.707 1.00 83.19 85 GLY A CA 1
ATOM 703 C C . GLY A 1 85 ? 4.943 10.745 -8.382 1.00 83.19 85 GLY A C 1
ATOM 704 O O . GLY A 1 85 ? 4.582 10.919 -7.221 1.00 83.19 85 GLY A O 1
ATOM 705 N N . LYS A 1 86 ? 4.391 11.409 -9.406 1.00 84.56 86 LYS A N 1
ATOM 706 C CA . LYS A 1 86 ? 3.312 12.397 -9.230 1.00 84.56 86 LYS A CA 1
ATOM 707 C C . LYS A 1 86 ? 2.027 11.773 -8.692 1.00 84.56 86 LYS A C 1
ATOM 709 O O . LYS A 1 86 ? 1.402 12.356 -7.814 1.00 84.56 86 LYS A O 1
ATOM 714 N N . ALA A 1 87 ? 1.649 10.598 -9.194 1.00 82.19 87 ALA A N 1
ATOM 715 C CA . ALA A 1 87 ? 0.467 9.886 -8.720 1.00 82.19 87 ALA A CA 1
ATOM 716 C C . ALA A 1 87 ? 0.593 9.507 -7.238 1.00 82.19 87 ALA A C 1
ATOM 718 O O . ALA A 1 87 ? -0.335 9.756 -6.476 1.00 82.19 87 ALA A O 1
ATOM 719 N N . LEU A 1 88 ? 1.750 8.982 -6.822 1.00 85.19 88 LEU A N 1
ATOM 720 C CA . LEU A 1 88 ? 2.005 8.620 -5.426 1.00 85.19 88 LEU A CA 1
ATOM 721 C C . LEU A 1 88 ? 2.048 9.851 -4.509 1.00 85.19 88 LEU A C 1
ATOM 723 O O . LEU A 1 88 ? 1.532 9.812 -3.397 1.00 85.19 88 LEU A O 1
ATOM 727 N N . ALA A 1 89 ? 2.642 10.954 -4.973 1.00 87.88 89 ALA A N 1
ATOM 728 C CA . ALA A 1 89 ? 2.653 12.207 -4.222 1.00 87.88 89 ALA A CA 1
ATOM 729 C C . ALA A 1 89 ? 1.232 12.75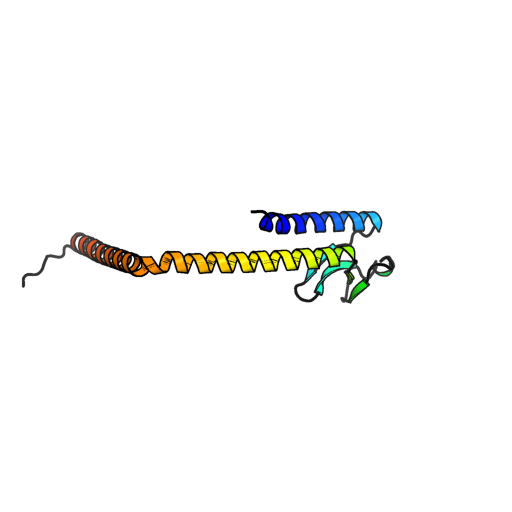1 -4.010 1.00 87.88 89 ALA A C 1
ATOM 731 O O . ALA A 1 89 ? 0.895 13.155 -2.900 1.00 87.88 89 ALA A O 1
ATOM 732 N N . LEU A 1 90 ? 0.394 12.705 -5.050 1.00 90.50 90 LEU A N 1
ATOM 733 C CA . LEU A 1 90 ? -1.009 13.103 -4.961 1.00 90.50 90 LEU A CA 1
ATOM 734 C C . LEU A 1 90 ? -1.806 12.169 -4.045 1.00 90.50 90 LEU A C 1
ATOM 736 O O . LEU A 1 90 ? -2.612 12.640 -3.255 1.00 90.50 90 LEU A O 1
ATOM 740 N N . GLU A 1 91 ? -1.580 10.858 -4.127 1.00 90.44 91 GLU A N 1
ATOM 741 C CA . GLU A 1 91 ? -2.235 9.884 -3.250 1.00 90.44 91 GLU A CA 1
ATOM 742 C C . GLU A 1 91 ? -1.887 10.134 -1.783 1.00 90.44 91 GLU A C 1
ATOM 744 O O . GLU A 1 91 ? -2.782 10.165 -0.944 1.00 90.44 91 GLU A O 1
ATOM 749 N N . LYS A 1 92 ? -0.610 10.401 -1.484 1.00 93.25 92 LYS A N 1
ATOM 750 C CA . LYS A 1 92 ? -0.186 10.781 -0.137 1.00 93.25 92 LYS A CA 1
ATOM 751 C C . LYS A 1 92 ? -0.854 12.078 0.319 1.00 93.25 92 LYS A C 1
ATOM 753 O O . LYS A 1 92 ? -1.366 12.120 1.427 1.00 93.25 92 LYS A O 1
ATOM 758 N N . GLN A 1 93 ? -0.884 13.102 -0.534 1.00 94.69 93 GLN A N 1
ATOM 759 C CA . GLN A 1 93 ? -1.528 14.373 -0.204 1.00 94.69 93 GLN A CA 1
ATOM 760 C C . GLN A 1 93 ? -3.018 14.183 0.111 1.00 94.69 93 GLN A C 1
ATOM 762 O O . GLN A 1 93 ? -3.481 14.638 1.148 1.00 94.69 93 GLN A O 1
ATOM 767 N N . LEU A 1 94 ? -3.754 13.469 -0.745 1.00 95.06 94 LEU A N 1
ATOM 768 C CA . LEU A 1 94 ? -5.176 13.191 -0.530 1.00 95.06 94 LEU A CA 1
ATOM 769 C C . LEU A 1 94 ? -5.410 12.359 0.735 1.00 95.06 94 LEU A C 1
ATOM 771 O O . LEU A 1 94 ? -6.408 12.555 1.417 1.00 95.06 94 LEU A O 1
ATOM 775 N N . TYR A 1 95 ? -4.507 11.429 1.050 1.00 95.50 95 TYR A N 1
ATOM 776 C CA . TYR A 1 95 ? -4.576 10.647 2.281 1.00 95.50 95 TYR A CA 1
ATOM 777 C C . TYR A 1 95 ? -4.342 11.513 3.524 1.00 95.50 95 TYR A C 1
ATOM 779 O O . TYR A 1 95 ? -5.064 11.370 4.507 1.00 95.50 95 TYR A O 1
ATOM 787 N N . ASP A 1 96 ? -3.388 12.442 3.467 1.00 95.56 96 ASP A N 1
ATOM 788 C CA . ASP A 1 96 ? -3.141 13.397 4.548 1.00 95.56 96 ASP A CA 1
ATOM 789 C C . ASP A 1 96 ? -4.348 14.344 4.734 1.00 95.56 96 ASP A C 1
ATOM 791 O O . ASP A 1 96 ? -4.795 14.559 5.861 1.00 95.56 96 ASP A O 1
ATOM 795 N N . GLU A 1 97 ? -4.975 14.793 3.639 1.00 96.81 97 GLU A N 1
ATOM 796 C CA . GLU A 1 97 ? -6.216 15.588 3.667 1.00 96.81 97 GLU A CA 1
ATOM 797 C C . GLU A 1 97 ? -7.385 14.847 4.349 1.00 96.81 97 GLU A C 1
ATOM 799 O O . GLU A 1 97 ? -8.242 15.482 4.969 1.00 96.81 97 GLU A O 1
ATOM 804 N N . LEU A 1 98 ? -7.432 13.507 4.298 1.00 96.94 98 LEU A N 1
ATOM 805 C CA . LEU A 1 98 ? -8.436 12.741 5.050 1.00 96.94 98 LEU A CA 1
ATOM 806 C C . LEU A 1 98 ? -8.275 12.938 6.557 1.00 96.94 98 LEU A C 1
ATOM 808 O O . LEU A 1 98 ? -9.279 13.060 7.257 1.00 96.94 98 LEU A O 1
ATOM 812 N N . PHE A 1 99 ? -7.043 12.983 7.069 1.00 95.69 99 PHE A N 1
ATOM 813 C CA . PHE A 1 99 ? -6.828 13.237 8.492 1.00 95.69 99 PHE A CA 1
ATOM 814 C C . PHE A 1 99 ? -7.285 14.638 8.870 1.00 95.69 99 PHE A C 1
ATOM 816 O O . PHE A 1 99 ? -7.985 14.780 9.869 1.00 95.69 99 PHE A O 1
ATOM 823 N N . ASP A 1 100 ? -6.986 15.645 8.053 1.00 95.69 100 ASP A N 1
ATOM 824 C CA . ASP A 1 100 ? -7.441 17.015 8.301 1.00 95.69 100 ASP A CA 1
ATOM 825 C C . ASP A 1 100 ? -8.975 17.120 8.342 1.00 95.69 100 ASP A C 1
ATOM 827 O O . ASP A 1 100 ? -9.524 17.876 9.144 1.00 95.69 100 ASP A O 1
ATOM 831 N N . MET A 1 101 ? -9.684 16.318 7.539 1.00 96.06 101 MET A N 1
ATOM 832 C CA . MET A 1 101 ? -11.149 16.234 7.579 1.00 96.06 101 MET A CA 1
ATOM 833 C C . MET A 1 101 ? -11.686 15.435 8.776 1.00 96.06 101 MET A C 1
ATOM 835 O O . MET A 1 101 ? -12.767 15.740 9.275 1.00 96.06 101 MET A O 1
ATOM 839 N N . LEU A 1 102 ? -10.966 14.413 9.245 1.00 95.81 102 LEU A N 1
ATOM 840 C CA . LEU A 1 102 ? -11.409 13.539 10.340 1.00 95.81 102 LEU A CA 1
ATOM 841 C C . LEU A 1 102 ? -11.087 14.101 11.730 1.00 95.81 102 LEU A C 1
ATOM 843 O O . LEU A 1 102 ? -11.868 13.912 12.663 1.00 95.81 102 LEU A O 1
ATOM 847 N N . LEU A 1 103 ? -9.956 14.791 11.885 1.00 96.25 103 LEU A N 1
ATOM 848 C CA . LEU A 1 103 ? -9.467 15.304 13.168 1.00 96.25 103 LEU A CA 1
ATOM 849 C C . LEU A 1 103 ? -10.466 16.221 13.901 1.00 96.25 103 LEU A C 1
ATOM 851 O O . LEU A 1 103 ? -10.603 16.058 15.116 1.00 96.25 103 LEU A O 1
ATOM 855 N N . PRO A 1 104 ? -11.216 17.123 13.234 1.00 97.38 104 PRO A N 1
ATOM 856 C CA . PRO A 1 104 ? -12.253 17.920 13.892 1.00 97.38 104 PRO A CA 1
ATOM 857 C C . PRO A 1 104 ? -13.351 17.080 14.561 1.00 97.38 104 PRO A C 1
ATOM 859 O O . PRO A 1 104 ? -13.940 17.518 15.545 1.00 97.38 104 PRO A O 1
ATOM 862 N N . HIS A 1 105 ? -13.599 15.866 14.063 1.00 97.19 105 HIS A N 1
ATOM 863 C CA . HIS A 1 105 ? -14.610 14.934 14.573 1.00 97.19 105 HIS A CA 1
ATOM 864 C C . HIS A 1 105 ? -14.043 13.898 15.554 1.00 97.19 105 HIS A C 1
ATOM 866 O O . HIS A 1 105 ? -14.751 12.982 15.972 1.00 97.19 105 HIS A O 1
ATOM 872 N N . LEU A 1 106 ? -12.771 14.021 15.950 1.00 96.06 106 LEU A N 1
ATOM 873 C CA . LEU A 1 106 ? -12.105 13.039 16.807 1.00 96.06 106 LEU A CA 1
ATOM 874 C C . LEU A 1 106 ? -12.823 12.845 18.151 1.00 96.06 106 LEU A C 1
ATOM 876 O O . LEU A 1 106 ? -12.932 11.716 18.623 1.00 96.06 106 LEU A O 1
ATOM 880 N N . GLY A 1 107 ? -13.340 13.924 18.745 1.00 97.44 107 GLY A N 1
ATOM 881 C CA . GLY A 1 107 ? -14.080 13.854 20.008 1.00 97.44 107 GLY A CA 1
ATOM 882 C C . GLY A 1 107 ? -15.362 13.023 19.904 1.00 97.44 107 GLY A C 1
ATOM 883 O O . GLY A 1 107 ? -15.640 12.213 20.788 1.00 97.44 107 GLY A O 1
ATOM 884 N N . ASP A 1 108 ? -16.107 13.168 18.807 1.00 97.62 108 ASP A N 1
ATOM 885 C CA . ASP A 1 108 ? -17.335 12.403 18.556 1.00 97.62 108 ASP A CA 1
ATOM 886 C C . ASP A 1 108 ? -17.016 10.931 18.263 1.00 97.62 108 ASP A C 1
ATOM 888 O O . ASP A 1 108 ? -17.685 10.028 18.768 1.00 97.62 108 ASP A O 1
ATOM 892 N N . LEU A 1 109 ? -15.942 10.673 17.508 1.00 97.81 109 LEU A N 1
ATOM 893 C CA . LEU A 1 109 ? -15.455 9.318 17.236 1.00 97.81 109 LEU A CA 1
ATOM 894 C C . LEU A 1 109 ? -15.023 8.597 18.522 1.00 97.81 109 LEU A C 1
ATOM 896 O O . LEU A 1 109 ? -15.344 7.424 18.701 1.00 97.81 109 LEU A O 1
ATOM 900 N N . GLN A 1 110 ? -14.339 9.288 19.438 1.00 97.88 110 GLN A N 1
ATOM 901 C CA . GLN A 1 110 ? -13.946 8.727 20.734 1.00 97.88 110 GLN A CA 1
ATOM 902 C C . GLN A 1 110 ? -15.155 8.413 21.619 1.00 97.88 110 GLN A C 1
ATOM 904 O O . GLN A 1 110 ? -15.213 7.334 22.210 1.00 97.88 110 GLN A O 1
ATOM 909 N N . GLN A 1 111 ? -16.134 9.318 21.686 1.00 98.06 111 GLN A N 1
ATOM 910 C CA . GLN A 1 111 ? -17.374 9.078 22.429 1.00 98.06 111 GLN A CA 1
ATOM 911 C C . GLN A 1 111 ? -18.148 7.893 21.850 1.00 98.06 111 GLN A C 1
ATOM 913 O O . GLN A 1 111 ? -18.583 7.019 22.598 1.00 98.06 111 GLN A O 1
ATOM 918 N N . SER A 1 112 ? -18.260 7.817 20.521 1.00 98.19 112 SER A N 1
ATOM 919 C CA . SER A 1 112 ? -18.893 6.689 19.839 1.00 98.19 112 SER A CA 1
ATOM 920 C C . SER A 1 112 ? -18.179 5.370 20.144 1.00 98.19 112 SER A C 1
ATOM 922 O O . SER A 1 112 ? -18.834 4.400 20.517 1.00 98.19 112 SER A O 1
ATOM 924 N N . ALA A 1 113 ? -16.845 5.337 20.072 1.00 98.12 113 ALA A N 1
ATOM 925 C CA . ALA A 1 113 ? -16.062 4.150 20.404 1.00 98.12 113 ALA A CA 1
ATOM 926 C C . ALA A 1 113 ? -16.247 3.720 21.870 1.00 98.12 113 ALA A C 1
ATOM 928 O O . ALA A 1 113 ? -16.404 2.532 22.143 1.00 98.12 113 ALA A O 1
ATOM 929 N N . SER A 1 114 ? -16.277 4.676 22.805 1.00 98.19 114 SER A N 1
ATOM 930 C CA . SER A 1 114 ? -16.524 4.394 24.223 1.00 98.19 114 SER A CA 1
ATOM 931 C C . SER A 1 114 ? -17.922 3.824 24.455 1.00 98.19 114 SER A C 1
ATOM 933 O O . SER A 1 114 ? -18.063 2.838 25.172 1.00 98.19 114 SER A O 1
ATOM 935 N N . ALA A 1 115 ? -18.946 4.405 23.826 1.00 98.12 115 ALA A N 1
ATOM 936 C CA . ALA A 1 115 ? -20.320 3.924 23.936 1.00 98.12 115 ALA A CA 1
ATOM 937 C C . ALA A 1 115 ? -20.477 2.514 23.346 1.00 98.12 115 ALA A C 1
ATOM 939 O O . ALA A 1 115 ? -21.155 1.672 23.929 1.00 98.12 115 ALA A O 1
ATOM 940 N N . LEU A 1 116 ? -19.816 2.233 22.217 1.00 98.31 116 LEU A N 1
ATOM 941 C CA . LEU A 1 116 ? -19.787 0.895 21.624 1.00 98.31 116 LEU A CA 1
ATOM 942 C C . LEU A 1 116 ? -19.099 -0.122 22.544 1.00 98.31 116 LEU A C 1
ATOM 944 O O . LEU A 1 116 ? -19.603 -1.2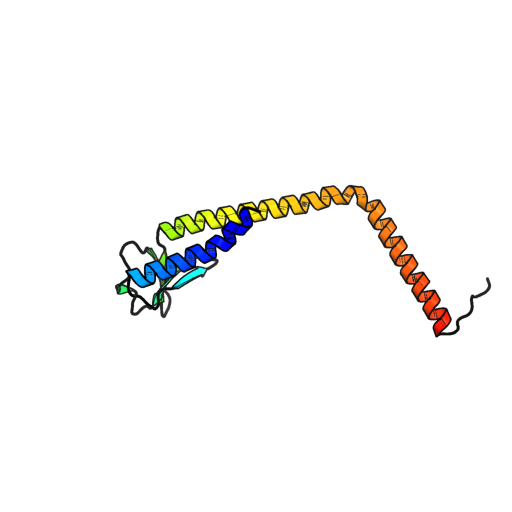30 22.695 1.00 98.31 116 LEU A O 1
ATOM 948 N N . ALA A 1 117 ? -17.987 0.253 23.180 1.00 98.31 117 ALA A N 1
ATOM 949 C CA . ALA A 1 117 ? -17.276 -0.616 24.115 1.00 98.31 117 ALA A CA 1
ATOM 950 C C . ALA A 1 117 ? -18.093 -0.901 25.385 1.00 98.31 117 ALA A C 1
ATOM 952 O O . ALA A 1 117 ? -18.142 -2.037 25.849 1.00 98.31 117 ALA A O 1
ATOM 953 N N . GLU A 1 118 ? -18.759 0.111 25.942 1.00 98.38 118 GLU A N 1
ATOM 954 C CA . GLU A 1 118 ? -19.644 -0.069 27.095 1.00 98.38 118 GLU A CA 1
ATOM 955 C C . GLU A 1 118 ? -20.824 -0.981 26.751 1.00 98.38 118 GLU A C 1
ATOM 957 O O . GLU A 1 118 ? -21.136 -1.903 27.505 1.00 98.38 118 GLU A O 1
ATOM 962 N N . LEU A 1 119 ? -21.439 -0.774 25.584 1.00 98.44 119 LEU A N 1
ATOM 963 C CA . LEU A 1 119 ? -22.531 -1.612 25.105 1.00 98.44 119 LEU A CA 1
ATOM 964 C C . LEU A 1 119 ? -22.080 -3.068 24.944 1.00 98.44 119 LEU A C 1
ATOM 966 O O . LEU A 1 119 ? -22.785 -3.963 25.402 1.00 98.44 119 LEU A O 1
ATOM 970 N N . ASP A 1 120 ? -20.902 -3.307 24.363 1.00 98.56 120 ASP A N 1
ATOM 971 C CA . ASP A 1 120 ? -20.323 -4.649 24.228 1.00 98.56 120 ASP A CA 1
ATOM 972 C C . ASP A 1 120 ? -20.140 -5.331 25.595 1.00 98.56 120 ASP A C 1
ATOM 974 O O . ASP A 1 120 ? -20.578 -6.465 25.802 1.00 98.56 120 ASP A O 1
ATOM 978 N N . VAL A 1 121 ? -19.595 -4.610 26.583 1.00 98.31 121 VAL A N 1
ATOM 979 C CA . VAL A 1 121 ? -19.430 -5.127 27.950 1.00 98.31 121 VAL A CA 1
ATOM 9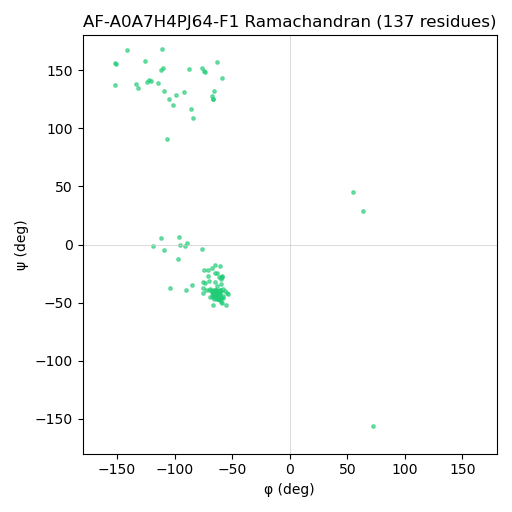80 C C . VAL A 1 121 ? -20.776 -5.450 28.595 1.00 98.31 121 VAL A C 1
ATOM 982 O O . VAL A 1 121 ? -20.929 -6.527 29.171 1.00 98.31 121 VAL A O 1
ATOM 985 N N . LEU A 1 122 ? -21.758 -4.552 28.505 1.00 98.19 122 LEU A N 1
ATOM 986 C CA . LEU A 1 122 ? -23.073 -4.755 29.115 1.00 98.19 122 LEU A CA 1
ATOM 987 C C . LEU A 1 122 ? -23.838 -5.909 28.461 1.00 98.19 122 LEU A C 1
ATOM 989 O O . LEU A 1 122 ? -24.431 -6.724 29.168 1.00 98.19 122 LEU A O 1
ATOM 993 N N . VAL A 1 123 ? -23.790 -6.019 27.131 1.00 98.25 123 VAL A N 1
ATOM 994 C CA . VAL A 1 123 ? -24.405 -7.129 26.389 1.00 98.25 123 VAL A CA 1
ATOM 995 C C . VAL A 1 123 ? -23.739 -8.451 26.752 1.00 98.25 123 VAL A C 1
ATOM 997 O O . VAL A 1 123 ? -24.434 -9.427 27.030 1.00 98.25 123 VAL A O 1
ATOM 1000 N N . ASN A 1 124 ? -22.408 -8.481 26.825 1.00 98.12 124 ASN A N 1
ATOM 1001 C CA . ASN A 1 124 ? -21.678 -9.660 27.272 1.00 98.12 124 ASN A CA 1
ATOM 1002 C C . ASN A 1 124 ? -22.063 -10.041 28.710 1.00 98.12 124 ASN A C 1
ATOM 1004 O O . ASN A 1 124 ? -22.372 -11.197 28.970 1.00 98.12 124 ASN A O 1
ATOM 1008 N N . LEU A 1 125 ? -22.115 -9.090 29.648 1.00 97.81 125 LEU A N 1
ATOM 1009 C CA . LEU A 1 125 ? -22.532 -9.367 31.028 1.00 97.81 125 LEU A CA 1
ATOM 1010 C C . LEU A 1 125 ? -23.966 -9.904 31.111 1.00 97.81 125 LEU A C 1
ATOM 1012 O O . LEU A 1 125 ? -24.215 -10.820 31.895 1.00 97.81 125 LEU A O 1
ATOM 1016 N N . ALA A 1 126 ? -24.887 -9.381 30.298 1.00 97.44 126 ALA A N 1
ATOM 1017 C CA . ALA A 1 126 ? -26.253 -9.888 30.214 1.00 97.44 126 ALA A CA 1
ATOM 1018 C C . ALA A 1 126 ? -26.289 -11.340 29.706 1.00 97.44 126 ALA A C 1
ATOM 1020 O O . ALA A 1 126 ? -26.917 -12.189 30.340 1.00 97.44 126 ALA A O 1
ATOM 1021 N N . GLU A 1 127 ? -25.550 -11.650 28.633 1.00 98.12 127 GLU A N 1
ATOM 1022 C CA . GLU A 1 127 ? -25.399 -13.022 28.124 1.00 98.12 127 GLU A CA 1
ATOM 1023 C C . GLU A 1 127 ? -24.792 -13.946 29.186 1.00 98.12 127 GLU A C 1
ATOM 1025 O O . GLU A 1 127 ? -25.321 -15.027 29.446 1.00 98.12 127 GLU A O 1
ATOM 1030 N N . ARG A 1 128 ? -23.727 -13.508 29.874 1.00 97.62 128 ARG A N 1
ATOM 1031 C CA . ARG A 1 128 ? -23.106 -14.287 30.956 1.00 97.62 128 ARG A CA 1
ATOM 1032 C C . ARG A 1 128 ? -24.087 -14.555 32.085 1.00 97.62 128 ARG A C 1
ATOM 1034 O O . ARG A 1 128 ? -24.090 -15.665 32.615 1.00 97.62 128 ARG A O 1
ATOM 1041 N N . ALA A 1 129 ? -24.887 -13.564 32.470 1.00 97.50 129 ALA A N 1
ATOM 1042 C CA . ALA A 1 129 ? -25.858 -13.710 33.544 1.00 97.50 129 ALA A CA 1
ATOM 1043 C C . ALA A 1 129 ? -26.939 -14.738 33.194 1.00 97.50 129 ALA A C 1
ATOM 1045 O O . ALA A 1 129 ? -27.246 -15.589 34.029 1.00 97.50 129 ALA A O 1
ATOM 1046 N N . GLU A 1 130 ? -27.452 -14.721 31.962 1.00 97.12 130 GLU A N 1
ATOM 1047 C CA . GLU A 1 130 ? -28.434 -15.698 31.485 1.00 97.12 130 GLU A CA 1
ATOM 1048 C C . GLU A 1 130 ? -27.832 -17.109 31.391 1.00 97.12 130 GLU A C 1
ATOM 1050 O O . GLU A 1 130 ? -28.342 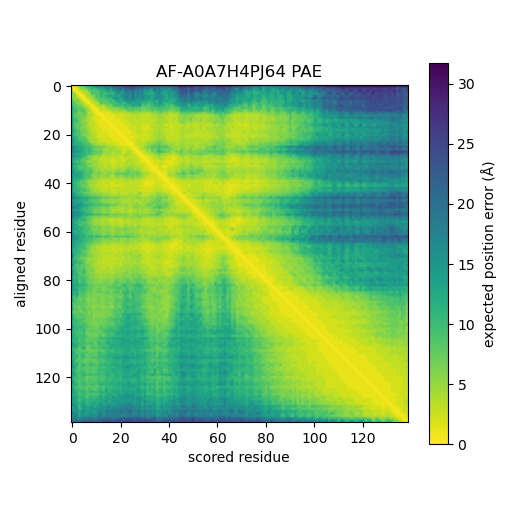-18.054 32.000 1.00 97.12 130 GLU A O 1
ATOM 1055 N N . THR A 1 131 ? -26.696 -17.249 30.705 1.00 97.44 131 THR A N 1
ATOM 1056 C CA . THR A 1 131 ? -26.044 -18.542 30.456 1.00 97.44 131 THR A CA 1
ATOM 1057 C C . THR A 1 131 ? -25.545 -19.207 31.739 1.00 97.44 131 THR A C 1
ATOM 1059 O O . THR A 1 131 ? -25.656 -20.426 31.898 1.00 97.44 131 THR A O 1
ATOM 1062 N N . LEU A 1 132 ? -25.000 -18.429 32.679 1.00 97.69 132 LEU A N 1
ATOM 1063 C CA . LEU A 1 132 ? -24.471 -18.938 33.949 1.00 97.69 132 LEU A CA 1
ATOM 1064 C C . LEU A 1 132 ? -25.474 -18.870 35.108 1.00 97.69 132 LEU A C 1
ATOM 1066 O O . LEU A 1 132 ? -25.138 -19.304 36.210 1.00 97.69 132 LEU A O 1
ATOM 1070 N N . LYS A 1 133 ? -26.693 -18.363 34.875 1.00 95.88 133 LYS A N 1
ATOM 1071 C CA . LYS A 1 133 ? -27.737 -18.168 35.898 1.00 95.88 133 LYS A CA 1
ATOM 1072 C C . LYS A 1 133 ? -27.254 -17.326 37.087 1.00 95.88 133 LYS A C 1
ATOM 1074 O O . LYS A 1 133 ? -27.473 -17.688 38.244 1.00 95.88 133 LYS A O 1
ATOM 1079 N N . LEU A 1 134 ? -26.565 -16.222 36.802 1.00 95.69 134 LEU A N 1
ATOM 1080 C CA . LEU A 1 134 ? -26.107 -15.280 37.826 1.00 95.69 134 LEU A CA 1
ATOM 1081 C C . LEU A 1 134 ? -27.275 -14.412 38.314 1.00 95.69 134 LEU A C 1
ATOM 1083 O O . LEU A 1 134 ? -28.221 -14.151 37.573 1.00 95.69 134 LEU A O 1
ATOM 1087 N N . LEU A 1 135 ? -27.193 -13.953 39.562 1.00 93.94 135 LEU A N 1
ATOM 1088 C CA . LEU A 1 135 ? -28.169 -13.053 40.181 1.00 93.94 135 LEU A CA 1
ATOM 1089 C C . LEU A 1 135 ? -27.533 -11.683 40.431 1.00 93.94 135 LEU A C 1
ATOM 1091 O O . LEU A 1 135 ? -26.326 -11.589 40.661 1.00 93.94 135 LEU A O 1
ATOM 1095 N N . LEU A 1 136 ? -28.353 -10.632 40.393 1.00 93.19 136 LEU A N 1
ATOM 1096 C CA . LEU A 1 136 ? -27.919 -9.281 40.738 1.00 93.19 136 LEU A CA 1
ATOM 1097 C C . LEU A 1 136 ? -27.586 -9.225 42.244 1.00 93.19 136 LEU A C 1
ATOM 1099 O O . LEU A 1 136 ? -28.421 -9.652 43.042 1.00 93.19 136 LEU A O 1
ATOM 1103 N N . PRO A 1 137 ? -26.396 -8.744 42.644 1.00 93.44 137 PRO A N 1
ATOM 1104 C CA . PRO A 1 137 ? -26.041 -8.604 44.052 1.00 93.44 137 PRO A CA 1
ATOM 1105 C C . PRO A 1 137 ? -26.757 -7.410 44.704 1.00 93.44 137 PRO A C 1
ATOM 1107 O O . PRO A 1 137 ? -26.997 -6.396 44.048 1.00 93.44 137 PRO A O 1
ATOM 1110 N N . ASP A 1 138 ? -27.035 -7.523 46.004 1.00 93.06 138 ASP A N 1
ATOM 1111 C CA . ASP A 1 138 ? -27.536 -6.427 46.843 1.00 93.06 138 ASP A CA 1
ATOM 1112 C C . ASP A 1 138 ? -26.369 -5.611 47.437 1.00 93.06 138 ASP A C 1
ATOM 1114 O O . ASP A 1 138 ? -25.282 -6.155 47.662 1.00 93.06 138 ASP A O 1
ATOM 1118 N N . PHE A 1 139 ? -26.598 -4.317 47.694 1.00 81.69 139 PHE A N 1
ATOM 1119 C CA . PHE A 1 139 ? -25.619 -3.377 48.266 1.00 81.69 139 PHE A CA 1
ATOM 1120 C C . PHE A 1 139 ? -25.893 -3.061 49.738 1.00 81.69 139 PHE A C 1
ATOM 1122 O O . PHE A 1 139 ? -27.081 -2.895 50.099 1.00 81.69 139 PHE A O 1
#

Foldseek 3Di:
DVLVVLVVVVVVVQVVVQVVVCVVLVQPQWHWDQDPVQGIWIKGFPVCVVSDDPQWAWDDDDPGITITDHPVRVVSRVVNVVSVVVVVVVVVVVVVVVCVVCVVCVVVVVVVVVVVVVVVVVVVVVVCCVVVVNDDDDD

pLDDT: mean 86.95, std 10.85, range [47.81, 98.56]

InterPro domains:
  IPR007861 DNA mismatch repair protein MutS, clamp [PF05190] (2-84)
  IPR036187 DNA mismatch repair protein MutS, core domain superfamily [SSF48334] (2-131)

Organism: NCBI:txid1134687

Mean predicted aligned error: 8.97 Å

Radius of gyration: 30.05 Å; Cα contacts (8 Å, |Δi|>4): 103; chains: 1; bounding box: 55×37×85 Å

Solvent-accessible surface area (backbone atoms only — not comparable to full-atom values): 7962 Å² total; per-residue (Å²): 120,73,71,61,55,57,58,58,48,46,56,55,52,46,53,52,49,33,53,53,52,26,66,73,68,71,36,90,65,49,41,66,48,78,39,99,89,73,46,63,34,39,34,30,38,56,91,52,47,84,74,58,58,88,75,48,44,77,75,47,83,53,98,66,30,36,29,25,39,42,70,72,59,50,56,49,45,57,52,50,54,53,51,52,51,53,49,52,52,49,51,51,50,57,54,52,51,50,48,69,65,44,57,82,47,44,68,60,52,51,53,51,52,50,52,52,51,53,48,52,53,52,52,48,51,51,50,48,29,65,77,68,67,59,77,88,82,85,132

Nearest PDB structures (foldseek):
  1wb9-assembly1_A  TM=9.833E-01  e=7.511E-18  Escherichia coli
  1wbd-assembly1_A  TM=9.793E-01  e=1.242E-17  Escherichia coli
  1wbb-assembly1_B  TM=9.334E-01  e=1.811E-17  Escherichia coli
  1wb9-assembly1_B  TM=9.325E-01  e=2.054E-17  Escherichia coli
  7ai7-assembly1_A  TM=9.604E-01  e=3.617E-17  Escherichia coli K-12

Secondary structure (DSSP, 8-state):
-HHHHHHHHHHHHHHHHHHHHHHHHT-TT-EEEEETTTEEEEEEETTTGGGS-TT-EEEEE-SSEEEEE-HHHHHHHHHHHHHHHHHHHHHHHHHHHHHHHHGGGHHHHHHHHHHHHHHHHHHHHHHHHHHHT--PPP-